Protein AF-A0A212A711-F1 (afdb_monomer_lite)

Structure (mmCIF, N/CA/C/O backbone):
data_AF-A0A212A711-F1
#
_entry.id   AF-A0A212A711-F1
#
loop_
_atom_site.group_PDB
_atom_site.id
_atom_site.type_symbol
_atom_site.label_atom_id
_atom_site.label_alt_id
_atom_site.label_comp_id
_atom_site.label_asym_id
_atom_site.label_entity_id
_atom_site.label_seq_id
_atom_site.pdbx_PDB_ins_code
_atom_site.Cartn_x
_atom_site.Cartn_y
_atom_site.Cartn_z
_atom_site.occupancy
_atom_site.B_iso_or_equiv
_atom_site.auth_seq_id
_atom_site.auth_comp_id
_atom_site.auth_asym_id
_atom_site.auth_atom_id
_atom_site.pdbx_PDB_model_num
ATOM 1 N N . MET A 1 1 ? 16.418 14.579 -13.983 1.00 41.66 1 MET A N 1
ATOM 2 C CA . MET A 1 1 ? 16.754 13.523 -13.003 1.00 41.66 1 MET A CA 1
ATOM 3 C C . MET A 1 1 ? 15.594 13.453 -12.023 1.00 41.66 1 MET A C 1
ATOM 5 O O . MET A 1 1 ? 15.247 14.488 -11.473 1.00 41.66 1 MET A O 1
ATOM 9 N N . LEU A 1 2 ? 14.915 12.309 -11.887 1.00 46.59 2 LEU A N 1
ATOM 10 C CA . LEU A 1 2 ? 13.850 12.181 -10.888 1.00 46.59 2 LEU A CA 1
ATOM 11 C C . LEU A 1 2 ? 14.544 12.116 -9.520 1.00 46.59 2 LEU A C 1
ATOM 13 O O . LEU A 1 2 ? 15.228 11.133 -9.237 1.00 46.59 2 LEU A O 1
ATOM 17 N N . HIS A 1 3 ? 14.446 13.172 -8.713 1.00 49.75 3 HIS A N 1
ATOM 18 C CA . HIS A 1 3 ? 14.923 13.133 -7.332 1.00 49.75 3 HIS A CA 1
ATOM 19 C C . HIS A 1 3 ? 13.955 12.259 -6.547 1.00 49.75 3 HIS A C 1
ATOM 21 O O . HIS A 1 3 ? 12.913 12.707 -6.074 1.00 49.75 3 HIS A O 1
ATOM 27 N N . GLN A 1 4 ? 14.259 10.968 -6.501 1.00 51.91 4 GLN A N 1
ATOM 28 C CA . GLN A 1 4 ? 13.459 10.017 -5.764 1.00 51.91 4 GLN A CA 1
ATOM 29 C C . GLN A 1 4 ? 13.709 10.254 -4.277 1.00 51.91 4 GLN A C 1
ATOM 31 O O . GLN A 1 4 ? 14.745 9.871 -3.734 1.00 51.91 4 GLN A O 1
ATOM 36 N N . TYR A 1 5 ? 12.767 10.933 -3.628 1.00 52.62 5 TYR A N 1
ATOM 37 C CA . TYR A 1 5 ? 12.732 11.019 -2.178 1.00 52.62 5 TYR A CA 1
ATOM 38 C C . TYR A 1 5 ? 12.670 9.580 -1.650 1.00 52.62 5 TYR A C 1
ATOM 40 O O . TYR A 1 5 ? 11.768 8.825 -2.014 1.00 52.62 5 TYR A O 1
ATOM 48 N N . ASN A 1 6 ? 13.660 9.179 -0.852 1.00 54.84 6 ASN A N 1
ATOM 49 C CA . ASN A 1 6 ? 13.711 7.872 -0.198 1.00 54.84 6 ASN A CA 1
ATOM 50 C C . ASN A 1 6 ? 13.391 8.063 1.290 1.00 54.84 6 ASN A C 1
ATOM 52 O O . ASN A 1 6 ? 14.293 7.959 2.126 1.00 54.84 6 ASN A O 1
ATOM 56 N N . PRO A 1 7 ? 12.143 8.423 1.642 1.00 57.75 7 PRO A N 1
ATOM 57 C CA . PRO A 1 7 ? 11.779 8.525 3.038 1.00 57.75 7 PRO A CA 1
ATOM 58 C C . PRO A 1 7 ? 11.894 7.140 3.670 1.00 57.75 7 PRO A C 1
ATOM 60 O O . PRO A 1 7 ? 11.531 6.131 3.060 1.00 57.75 7 PRO A O 1
ATOM 63 N N . GLN A 1 8 ? 12.378 7.088 4.908 1.00 63.53 8 GLN A N 1
ATOM 64 C CA . GLN A 1 8 ? 12.502 5.856 5.686 1.00 63.53 8 GLN A CA 1
ATOM 65 C C . GLN A 1 8 ? 11.120 5.377 6.176 1.00 63.53 8 GLN A C 1
ATOM 67 O O . GLN A 1 8 ? 10.849 5.288 7.366 1.00 63.53 8 GLN A O 1
ATOM 72 N N . ARG A 1 9 ? 10.211 5.108 5.233 1.00 69.50 9 ARG A N 1
ATOM 73 C CA . ARG A 1 9 ? 8.814 4.686 5.437 1.00 69.50 9 ARG A CA 1
ATOM 74 C C . ARG A 1 9 ? 8.649 3.200 5.156 1.00 69.50 9 ARG A C 1
ATOM 76 O O . ARG A 1 9 ? 7.713 2.765 4.495 1.00 69.50 9 ARG A O 1
ATOM 83 N N . PHE A 1 10 ? 9.607 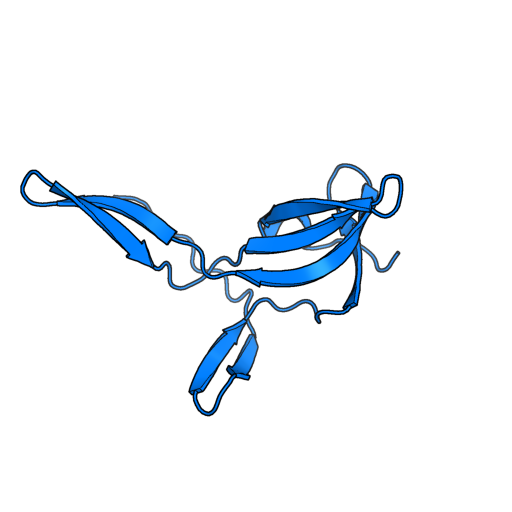2.417 5.628 1.00 74.69 10 PHE A N 1
ATOM 84 C CA . PHE A 1 10 ? 9.591 0.976 5.468 1.00 74.69 10 PHE A CA 1
ATOM 85 C C . PHE A 1 10 ? 10.131 0.295 6.715 1.00 74.69 10 PHE A C 1
ATOM 87 O O . PHE A 1 10 ? 10.999 0.829 7.402 1.00 74.69 10 PHE A O 1
ATOM 94 N N . THR A 1 11 ? 9.649 -0.913 6.967 1.00 74.25 11 THR A N 1
ATOM 95 C CA . THR A 1 11 ? 10.276 -1.854 7.890 1.00 74.25 11 THR A CA 1
ATOM 96 C C . THR A 1 11 ? 10.867 -3.020 7.103 1.00 74.25 11 THR A C 1
ATOM 98 O O . THR A 1 11 ? 10.467 -3.292 5.967 1.00 74.25 11 THR A O 1
ATOM 101 N N . MET A 1 12 ? 11.868 -3.681 7.673 1.00 81.31 12 MET A N 1
ATOM 102 C CA . MET A 1 12 ? 12.450 -4.886 7.094 1.00 81.31 12 MET A CA 1
ATOM 103 C C . MET A 1 12 ? 11.692 -6.086 7.647 1.00 81.31 12 MET A C 1
ATOM 105 O O . MET A 1 12 ? 11.614 -6.266 8.860 1.00 81.31 12 MET A O 1
ATOM 109 N N . ARG A 1 13 ? 11.134 -6.915 6.767 1.00 78.38 13 ARG A N 1
ATOM 110 C CA . ARG A 1 13 ? 10.531 -8.191 7.156 1.00 78.38 13 ARG A CA 1
ATOM 111 C C . ARG A 1 13 ? 10.961 -9.311 6.242 1.00 78.38 13 ARG A C 1
ATOM 113 O O . ARG A 1 13 ? 11.159 -9.117 5.046 1.00 78.38 13 ARG A O 1
ATOM 120 N N . GLU A 1 14 ? 11.063 -10.493 6.822 1.00 83.19 14 GLU A N 1
ATOM 121 C CA . GLU A 1 14 ? 11.255 -11.718 6.071 1.00 83.19 14 GLU A CA 1
ATOM 122 C C . GLU A 1 14 ? 9.946 -12.119 5.381 1.00 83.19 14 GLU A C 1
ATOM 124 O O . GLU A 1 14 ? 8.894 -12.220 6.014 1.00 83.19 14 GLU A O 1
ATOM 129 N N . VAL A 1 15 ? 10.007 -12.305 4.064 1.00 77.44 15 VAL A N 1
ATOM 130 C CA . VAL A 1 15 ? 8.890 -12.750 3.229 1.00 77.44 15 VAL A CA 1
ATOM 131 C C . VAL A 1 15 ? 9.408 -13.858 2.322 1.00 77.44 15 VAL A C 1
ATOM 133 O O . VAL A 1 15 ? 10.194 -13.596 1.409 1.00 77.44 15 VAL A O 1
ATOM 136 N N . GLY A 1 16 ? 8.984 -15.097 2.587 1.00 79.56 16 GLY A N 1
ATOM 137 C CA . GLY A 1 16 ? 9.420 -16.273 1.827 1.00 79.56 16 GLY A CA 1
ATOM 138 C C . GLY A 1 16 ? 10.935 -16.507 1.886 1.00 79.56 16 GLY A C 1
ATOM 139 O O . GLY A 1 16 ? 11.549 -16.712 0.844 1.00 79.56 16 GLY A O 1
ATOM 140 N N . GLY A 1 17 ? 11.544 -16.394 3.073 1.00 85.31 17 GLY A N 1
ATOM 141 C CA . GLY A 1 17 ? 12.986 -16.601 3.283 1.00 85.31 17 GLY A CA 1
ATOM 142 C C . GLY A 1 17 ? 13.886 -15.442 2.839 1.00 85.31 17 GLY A C 1
ATOM 143 O O . GLY A 1 17 ? 15.107 -15.548 2.901 1.00 85.31 17 GLY A O 1
ATOM 144 N N . ILE A 1 18 ? 13.311 -14.330 2.366 1.00 80.88 18 ILE A N 1
ATOM 145 C CA . ILE A 1 18 ? 14.061 -13.164 1.885 1.00 80.88 18 ILE A CA 1
ATOM 146 C C . ILE A 1 18 ? 13.655 -11.932 2.691 1.00 80.88 18 ILE A C 1
ATOM 148 O O . ILE A 1 18 ? 12.473 -11.589 2.759 1.00 80.88 18 ILE A O 1
ATOM 152 N N . VAL A 1 19 ? 14.634 -11.217 3.249 1.00 81.88 19 VAL A N 1
ATOM 153 C CA . VAL A 1 19 ? 14.400 -9.928 3.916 1.00 81.88 19 VAL A CA 1
ATOM 154 C C . VAL A 1 19 ? 14.054 -8.867 2.872 1.00 81.88 19 VAL A C 1
ATOM 156 O O . VAL A 1 19 ? 14.834 -8.579 1.963 1.00 81.88 19 VAL A O 1
ATOM 159 N N . ARG A 1 20 ? 12.869 -8.269 2.997 1.00 77.75 20 ARG A N 1
ATOM 160 C CA . ARG A 1 20 ? 12.348 -7.243 2.091 1.00 77.75 20 ARG A CA 1
ATOM 161 C C . ARG A 1 20 ? 11.917 -6.001 2.858 1.00 77.75 20 ARG A C 1
ATOM 163 O O . ARG A 1 20 ? 11.431 -6.077 3.984 1.00 77.75 20 ARG A O 1
ATOM 170 N N . LYS A 1 21 ? 12.043 -4.849 2.197 1.00 77.12 21 LYS A N 1
ATOM 171 C CA . LYS A 1 21 ? 11.419 -3.599 2.639 1.00 77.12 21 LYS A CA 1
ATOM 172 C C . LYS A 1 21 ? 9.915 -3.707 2.411 1.00 77.12 21 LYS A C 1
ATOM 174 O O . LYS A 1 21 ? 9.498 -3.833 1.260 1.00 77.12 21 LYS A O 1
ATOM 179 N N . ILE A 1 22 ? 9.119 -3.605 3.465 1.00 77.00 22 ILE A N 1
ATOM 180 C CA . ILE A 1 22 ? 7.654 -3.513 3.410 1.00 77.00 22 ILE A CA 1
ATOM 181 C C . ILE A 1 22 ? 7.204 -2.184 4.018 1.00 77.00 22 ILE A C 1
ATOM 183 O O . ILE A 1 22 ? 7.963 -1.578 4.774 1.00 77.00 22 ILE A O 1
ATOM 187 N N . GLY A 1 23 ? 5.996 -1.719 3.698 1.00 76.50 23 GLY A N 1
ATOM 188 C CA . GLY A 1 23 ? 5.475 -0.499 4.312 1.00 76.50 23 GLY A CA 1
ATOM 189 C C . GLY A 1 23 ? 5.319 -0.647 5.830 1.00 76.50 23 GLY A C 1
ATOM 190 O O . GLY A 1 23 ? 5.287 -1.753 6.370 1.00 76.50 23 GLY A O 1
ATOM 191 N N . THR A 1 24 ? 5.281 0.480 6.536 1.00 80.00 24 THR A N 1
ATOM 192 C CA . THR A 1 24 ? 5.323 0.524 8.009 1.00 80.00 24 THR A CA 1
ATOM 193 C C . THR A 1 24 ? 4.021 0.104 8.680 1.00 80.00 24 THR A C 1
ATOM 195 O O . THR A 1 24 ? 4.051 -0.344 9.823 1.00 80.00 24 THR A O 1
ATOM 198 N N . ILE A 1 25 ? 2.890 0.232 7.987 1.00 82.44 25 ILE A N 1
ATOM 199 C CA . ILE A 1 25 ? 1.576 -0.105 8.542 1.00 82.44 25 ILE A CA 1
ATOM 200 C C . ILE A 1 25 ? 1.331 -1.611 8.386 1.00 82.44 25 ILE A C 1
ATOM 202 O O . ILE A 1 25 ? 1.467 -2.136 7.273 1.00 82.44 25 ILE A O 1
ATOM 206 N N . PRO A 1 26 ? 0.972 -2.326 9.466 1.00 84.19 26 PRO A N 1
ATOM 207 C CA . PRO A 1 26 ? 0.661 -3.745 9.393 1.00 84.19 26 PRO A CA 1
ATOM 208 C C . PRO A 1 26 ? -0.485 -4.059 8.424 1.00 84.19 26 PRO A C 1
ATOM 210 O O . PRO A 1 26 ? -1.469 -3.327 8.307 1.00 84.19 26 PRO A O 1
ATOM 213 N N . VAL A 1 27 ? -0.382 -5.203 7.749 1.00 87.25 27 VAL A N 1
ATOM 214 C CA . VAL A 1 27 ? -1.518 -5.776 7.018 1.00 87.25 27 VAL A CA 1
ATOM 215 C C . VAL A 1 27 ? -2.624 -6.113 8.021 1.00 87.25 27 VAL A C 1
ATOM 217 O O . VAL A 1 27 ? -2.358 -6.677 9.079 1.00 87.25 27 VAL A O 1
ATOM 220 N N . GLY A 1 28 ? -3.865 -5.768 7.687 1.00 88.56 28 GLY A N 1
ATOM 221 C CA . GLY A 1 28 ? -5.035 -5.908 8.549 1.00 88.56 28 GLY A CA 1
ATOM 222 C C . GLY A 1 28 ? -5.411 -4.640 9.314 1.00 88.56 28 GLY A C 1
ATOM 223 O O . GLY A 1 28 ? -6.554 -4.546 9.758 1.00 88.56 28 GLY A O 1
ATOM 224 N N . SER A 1 29 ? -4.515 -3.654 9.421 1.00 89.38 29 SER A N 1
ATOM 225 C CA . SER A 1 29 ? -4.813 -2.380 10.081 1.00 89.38 29 SER A CA 1
ATOM 226 C C . SER A 1 29 ? -5.943 -1.630 9.375 1.00 89.38 29 SER A C 1
ATOM 228 O O . SER A 1 29 ? -5.983 -1.567 8.142 1.00 89.38 29 SER A O 1
ATOM 230 N N . ILE A 1 30 ? -6.842 -1.041 10.168 1.00 91.38 30 ILE A N 1
ATOM 231 C CA . ILE A 1 30 ? -7.900 -0.143 9.699 1.00 91.38 30 ILE A CA 1
ATOM 232 C C . ILE A 1 30 ? -7.479 1.290 10.010 1.00 91.38 30 ILE A C 1
ATOM 234 O O . ILE A 1 30 ? -7.229 1.632 11.162 1.00 91.38 30 ILE A O 1
ATOM 238 N N . ILE A 1 31 ? -7.417 2.126 8.981 1.00 89.38 31 ILE A N 1
ATOM 239 C CA . ILE A 1 31 ? -6.899 3.493 9.070 1.00 89.38 31 ILE A CA 1
ATOM 240 C C . ILE A 1 31 ? -7.767 4.467 8.277 1.00 89.38 31 ILE A C 1
ATOM 242 O O . ILE A 1 31 ? -8.518 4.073 7.378 1.00 89.38 31 ILE A O 1
ATOM 246 N N . ARG A 1 32 ? -7.668 5.755 8.609 1.00 89.12 32 ARG A N 1
ATOM 247 C CA . ARG A 1 32 ? -8.371 6.839 7.910 1.00 89.12 32 ARG A CA 1
ATOM 248 C C . ARG A 1 32 ? -7.471 7.477 6.857 1.00 89.12 32 ARG A C 1
ATOM 250 O O . ARG A 1 32 ? -6.551 8.209 7.186 1.00 89.12 32 ARG A O 1
ATOM 257 N N . MET A 1 33 ? -7.765 7.245 5.583 1.00 85.94 33 MET A N 1
ATOM 258 C CA . MET A 1 33 ? -6.989 7.785 4.465 1.00 85.94 33 MET A CA 1
ATOM 259 C C . MET A 1 33 ? -6.984 9.325 4.455 1.00 85.94 33 MET A C 1
ATOM 261 O O . MET A 1 33 ? -8.043 9.945 4.314 1.00 85.94 33 MET A O 1
ATOM 265 N N . HIS A 1 34 ? -5.805 9.948 4.508 1.00 80.50 34 HIS A N 1
ATOM 266 C CA . H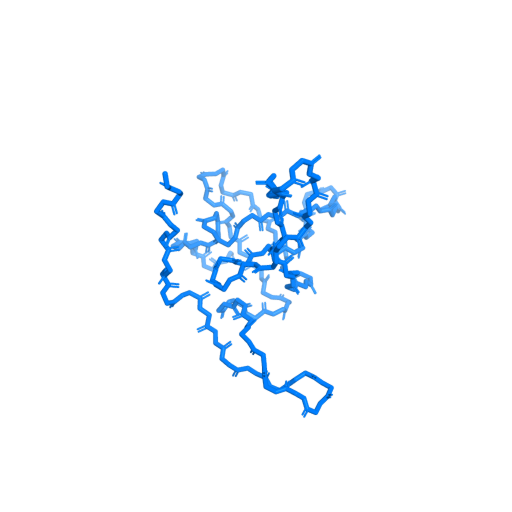IS A 1 34 ? -5.640 11.402 4.424 1.00 80.50 34 HIS A CA 1
ATOM 267 C C . HIS A 1 34 ? -5.693 11.902 2.960 1.00 80.50 34 HIS A C 1
ATOM 269 O O . HIS A 1 34 ? -5.090 11.281 2.075 1.00 80.50 34 HIS A O 1
ATOM 275 N N . PRO A 1 35 ? -6.368 13.033 2.658 1.00 78.94 35 PRO A N 1
ATOM 276 C CA . PRO A 1 35 ? -7.133 13.911 3.560 1.00 78.94 35 PRO A CA 1
ATOM 277 C C . PRO A 1 35 ? -8.619 13.535 3.698 1.00 78.94 35 PRO A C 1
ATOM 279 O O . PRO A 1 35 ? -9.340 14.148 4.473 1.00 78.94 35 PRO A O 1
ATOM 282 N N . SER A 1 36 ? -9.104 12.546 2.941 1.00 83.12 36 SER A N 1
ATOM 283 C CA . SER A 1 36 ? -10.544 12.247 2.835 1.00 83.12 36 SER A CA 1
ATOM 284 C C . SER A 1 36 ? -11.212 11.740 4.123 1.00 83.12 36 SER A C 1
ATOM 286 O O . SER A 1 36 ? -12.435 11.740 4.216 1.00 83.12 36 SER A O 1
ATOM 288 N N . GLY A 1 37 ? -10.437 11.203 5.072 1.00 84.00 37 GLY A N 1
ATOM 289 C CA . GLY A 1 37 ? -10.947 10.508 6.256 1.00 84.00 37 GLY A CA 1
ATOM 290 C C . GLY A 1 37 ? -11.571 9.133 5.975 1.00 84.00 37 GLY A C 1
ATOM 291 O O . GLY A 1 37 ? -12.084 8.498 6.898 1.00 84.00 37 GLY A O 1
ATOM 292 N N . THR A 1 38 ? -11.533 8.651 4.727 1.00 89.56 38 THR A N 1
ATOM 293 C CA . THR A 1 38 ? -12.129 7.370 4.319 1.00 89.56 38 THR A CA 1
ATOM 294 C C . THR A 1 38 ? -11.488 6.207 5.073 1.00 89.56 38 THR A C 1
ATOM 296 O O . THR A 1 38 ? -10.270 6.037 5.023 1.00 89.56 38 THR A O 1
ATOM 299 N N . LYS A 1 39 ? -12.302 5.368 5.727 1.00 92.56 39 LYS A N 1
ATOM 300 C CA . LYS A 1 39 ? -11.812 4.161 6.404 1.00 92.56 39 LYS A CA 1
ATOM 301 C C . LYS A 1 39 ? -11.445 3.078 5.394 1.00 92.56 39 LYS A C 1
ATOM 303 O O . LYS A 1 39 ? -12.281 2.651 4.589 1.00 92.56 39 LYS A O 1
ATOM 308 N N . VAL A 1 40 ? -10.207 2.613 5.477 1.00 93.50 40 VAL A N 1
ATOM 309 C CA . VAL A 1 40 ? -9.675 1.541 4.640 1.00 93.50 40 VAL A CA 1
ATOM 310 C C . VAL A 1 40 ? -8.959 0.506 5.501 1.00 93.50 40 VAL A C 1
ATOM 312 O O . VAL A 1 40 ? -8.366 0.847 6.522 1.00 93.50 40 VAL A O 1
ATOM 315 N N . ARG A 1 41 ? -9.005 -0.758 5.082 1.00 93.50 41 ARG A N 1
ATOM 316 C CA . ARG A 1 41 ? -8.191 -1.844 5.632 1.00 93.50 41 ARG A CA 1
ATOM 317 C C . ARG A 1 41 ? -7.001 -2.096 4.716 1.00 93.50 41 ARG A C 1
ATOM 319 O O . ARG A 1 41 ? -7.186 -2.218 3.507 1.00 93.50 41 ARG A O 1
ATOM 326 N N . VAL A 1 42 ? -5.801 -2.212 5.276 1.00 91.31 42 VAL A N 1
ATOM 327 C CA . VAL A 1 42 ? -4.606 -2.613 4.518 1.00 91.31 42 VAL A CA 1
ATOM 328 C C . VAL A 1 42 ? -4.655 -4.118 4.255 1.00 91.31 42 VAL A C 1
ATOM 330 O O . VAL A 1 42 ? -4.739 -4.905 5.193 1.00 91.31 42 VAL A O 1
ATOM 333 N N . GLU A 1 43 ? -4.595 -4.524 2.990 1.00 93.12 43 GLU A N 1
ATOM 334 C CA . GLU A 1 43 ? -4.665 -5.932 2.565 1.00 93.12 43 GLU A CA 1
ATOM 335 C C . GLU A 1 43 ? -3.289 -6.489 2.199 1.00 93.12 43 GLU A C 1
ATOM 337 O O . GLU A 1 43 ? -2.966 -7.630 2.519 1.00 93.12 43 GLU A O 1
ATOM 342 N N . ALA A 1 44 ? -2.456 -5.690 1.533 1.00 89.44 44 ALA A N 1
ATOM 343 C CA . ALA A 1 44 ? -1.121 -6.109 1.125 1.00 89.44 44 ALA A CA 1
ATOM 344 C C . ALA A 1 44 ? -0.214 -4.912 0.834 1.00 89.44 44 ALA A C 1
ATOM 346 O O . ALA A 1 44 ? -0.682 -3.800 0.599 1.00 89.44 44 ALA A O 1
ATOM 347 N N . TRP A 1 45 ? 1.092 -5.168 0.773 1.00 85.31 45 TRP A N 1
ATOM 348 C CA . TRP A 1 45 ? 2.084 -4.217 0.280 1.00 85.31 45 TRP A CA 1
ATOM 349 C C . TRP A 1 45 ? 2.646 -4.694 -1.056 1.00 85.31 45 TRP A C 1
ATOM 351 O O . TRP A 1 45 ? 3.214 -5.782 -1.155 1.00 85.31 45 TRP A O 1
ATOM 361 N N . LEU A 1 46 ? 2.499 -3.861 -2.079 1.00 82.88 46 LEU A N 1
ATOM 362 C CA . LEU A 1 46 ? 2.964 -4.102 -3.435 1.00 82.88 46 LEU A CA 1
ATOM 363 C C . LEU A 1 46 ? 4.284 -3.354 -3.685 1.00 82.88 46 LEU A C 1
ATOM 365 O O . LEU A 1 46 ? 4.442 -2.205 -3.249 1.00 82.88 46 LEU A O 1
ATOM 369 N N . PRO A 1 47 ? 5.238 -3.966 -4.412 1.00 75.19 47 PRO A N 1
ATOM 370 C CA . PRO A 1 47 ? 6.388 -3.245 -4.936 1.00 75.19 47 PRO A CA 1
ATOM 371 C C . PRO A 1 47 ? 5.928 -2.127 -5.873 1.00 75.19 47 PRO A C 1
ATOM 373 O O . PRO A 1 47 ? 5.017 -2.323 -6.677 1.00 75.19 47 PRO A O 1
ATOM 376 N N . ARG A 1 48 ? 6.579 -0.965 -5.801 1.00 74.75 48 ARG A N 1
ATOM 377 C CA . ARG A 1 48 ? 6.346 0.112 -6.760 1.00 74.75 48 ARG A CA 1
ATOM 378 C C . ARG A 1 48 ? 7.308 -0.031 -7.930 1.00 74.75 48 ARG A C 1
ATOM 380 O O . ARG A 1 48 ? 8.526 -0.034 -7.749 1.00 74.75 48 ARG A O 1
ATOM 387 N N . ASP A 1 49 ? 6.738 -0.102 -9.121 1.00 79.75 49 ASP A N 1
ATOM 388 C CA . ASP A 1 49 ? 7.463 -0.214 -10.376 1.00 79.75 49 ASP A CA 1
ATOM 389 C C . ASP A 1 49 ? 7.141 1.024 -11.245 1.00 79.75 49 ASP A C 1
ATOM 391 O O . ASP A 1 49 ? 6.016 1.525 -11.225 1.00 79.75 49 ASP A O 1
ATOM 395 N N . TYR A 1 50 ? 8.120 1.560 -11.982 1.00 73.25 50 TYR A N 1
ATOM 396 C CA . TYR A 1 50 ? 7.912 2.671 -12.925 1.00 73.25 50 TYR A CA 1
ATOM 397 C C . TYR A 1 50 ? 8.550 2.388 -14.279 1.00 73.25 50 TYR A C 1
ATOM 399 O O . TYR A 1 50 ? 9.576 1.710 -14.378 1.00 73.25 50 TYR A O 1
ATOM 407 N N . ALA A 1 51 ? 7.946 2.930 -15.334 1.00 80.50 51 ALA A N 1
ATOM 408 C CA . ALA A 1 51 ? 8.522 2.870 -16.665 1.00 80.50 51 ALA A CA 1
ATOM 409 C C . ALA A 1 51 ? 9.695 3.856 -16.771 1.00 80.50 51 ALA A C 1
ATOM 411 O O . ALA A 1 51 ? 9.583 5.042 -16.465 1.00 80.50 51 ALA A O 1
ATOM 412 N N . THR A 1 52 ? 10.829 3.355 -17.239 1.00 84.12 52 THR A N 1
ATOM 413 C CA . THR A 1 52 ? 12.018 4.128 -17.594 1.00 84.12 52 THR A CA 1
ATOM 414 C C . THR A 1 52 ? 12.269 3.979 -19.079 1.00 84.12 52 THR A C 1
ATOM 416 O O . THR A 1 52 ? 12.138 2.882 -19.609 1.00 84.12 52 THR A O 1
ATOM 419 N N . TYR A 1 53 ? 12.672 5.047 -19.757 1.00 84.00 53 TYR A N 1
ATOM 420 C CA . TYR A 1 53 ? 13.174 4.940 -21.121 1.00 84.00 53 TYR A CA 1
ATOM 421 C C . TYR A 1 53 ? 14.701 4.908 -21.082 1.00 84.00 53 TYR A C 1
ATOM 423 O O . TYR A 1 53 ? 15.336 5.849 -20.600 1.00 84.00 53 TYR A O 1
ATOM 431 N N . ARG A 1 54 ? 15.311 3.810 -21.536 1.00 83.44 54 ARG A N 1
ATOM 432 C CA . ARG A 1 54 ? 16.772 3.677 -21.627 1.00 83.44 54 ARG A CA 1
ATOM 433 C C . ARG A 1 54 ? 17.156 3.017 -22.939 1.00 83.44 54 ARG A C 1
ATOM 435 O O . ARG A 1 54 ? 16.636 1.958 -23.273 1.00 83.44 54 ARG A O 1
ATOM 442 N N . ARG A 1 55 ? 18.126 3.617 -23.639 1.00 85.56 55 ARG A N 1
ATOM 443 C CA . ARG A 1 55 ? 18.688 3.095 -24.899 1.00 85.56 55 ARG A CA 1
ATOM 444 C C . ARG A 1 55 ? 17.610 2.731 -25.935 1.00 85.56 55 ARG A C 1
ATOM 446 O O . ARG A 1 55 ? 17.663 1.658 -26.519 1.00 85.56 55 ARG A O 1
ATOM 453 N N . GLY A 1 56 ? 16.614 3.595 -26.123 1.00 91.38 56 GLY A N 1
ATOM 454 C CA . GLY A 1 56 ? 15.576 3.373 -27.133 1.00 91.38 56 GLY A CA 1
ATOM 455 C C . GLY A 1 56 ? 14.409 2.474 -26.704 1.00 91.38 56 GLY A C 1
ATOM 456 O O . GLY A 1 56 ? 13.509 2.246 -27.502 1.00 91.38 56 GLY A O 1
ATOM 457 N N . VAL A 1 57 ? 14.408 1.944 -25.473 1.00 90.75 57 VAL A N 1
ATOM 458 C CA . VAL A 1 57 ? 13.417 0.951 -25.026 1.00 90.75 57 VAL A CA 1
ATOM 459 C C . VAL A 1 57 ? 12.820 1.338 -23.673 1.00 90.75 57 VAL A C 1
ATOM 461 O O . VAL A 1 57 ? 13.537 1.755 -22.756 1.00 90.75 57 VAL A O 1
ATOM 464 N N . PHE A 1 58 ? 11.503 1.165 -23.531 1.00 88.56 58 PHE A N 1
ATOM 465 C CA . PHE A 1 58 ? 10.822 1.257 -22.241 1.00 88.56 58 PHE A CA 1
ATOM 466 C C . PHE A 1 58 ? 11.123 0.024 -21.383 1.00 88.56 58 PHE A C 1
ATOM 468 O O . PHE A 1 58 ? 10.981 -1.114 -21.821 1.00 88.56 58 PHE A O 1
ATOM 475 N N . ARG A 1 59 ? 11.538 0.251 -20.139 1.00 86.38 59 ARG A N 1
ATOM 476 C CA . ARG A 1 59 ? 11.847 -0.780 -19.149 1.00 86.38 59 ARG A CA 1
ATOM 477 C C . ARG A 1 59 ? 11.185 -0.463 -17.825 1.00 86.38 59 ARG A C 1
ATOM 479 O O . ARG A 1 59 ? 11.304 0.655 -17.330 1.00 86.38 59 ARG A O 1
ATOM 486 N N . THR A 1 60 ? 10.585 -1.469 -17.213 1.00 84.88 60 THR A N 1
ATOM 487 C CA . THR A 1 60 ? 10.079 -1.385 -15.845 1.00 84.88 60 THR A CA 1
ATOM 488 C C . THR A 1 60 ? 11.241 -1.450 -14.856 1.00 84.88 60 THR A C 1
ATOM 490 O O . THR A 1 60 ? 12.053 -2.372 -14.906 1.00 84.88 60 THR A O 1
ATOM 493 N N . THR A 1 61 ? 11.335 -0.467 -13.965 1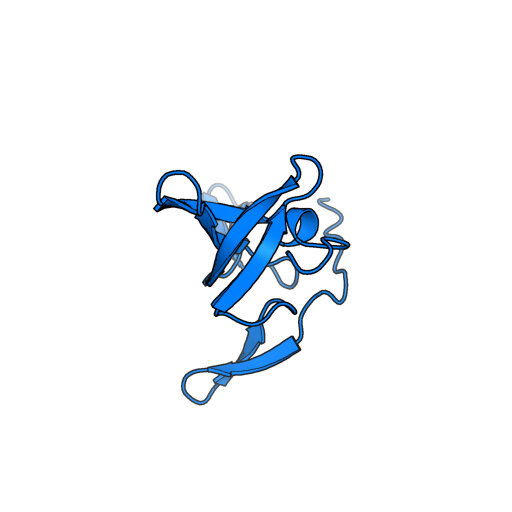.00 80.31 61 THR A N 1
ATOM 494 C CA . THR A 1 61 ? 12.335 -0.420 -12.893 1.00 80.31 61 THR A CA 1
ATOM 495 C C . THR A 1 61 ? 11.635 -0.449 -11.544 1.00 80.31 61 THR A C 1
ATOM 497 O O . THR A 1 61 ? 10.689 0.306 -11.317 1.00 80.31 61 THR A O 1
ATOM 500 N N . ARG A 1 62 ? 12.122 -1.304 -10.641 1.00 75.19 62 ARG A N 1
ATOM 501 C CA . ARG A 1 62 ? 11.633 -1.382 -9.265 1.00 75.19 62 ARG A CA 1
ATOM 502 C C . ARG A 1 62 ? 12.245 -0.285 -8.409 1.00 75.19 62 ARG A C 1
ATOM 504 O O . ARG A 1 62 ? 13.458 -0.082 -8.424 1.00 75.19 62 ARG A O 1
ATOM 511 N N . ILE A 1 63 ? 11.403 0.398 -7.648 1.00 70.62 63 ILE A N 1
ATOM 512 C CA . ILE A 1 63 ? 11.793 1.520 -6.802 1.00 70.62 63 ILE A CA 1
ATOM 513 C C . ILE A 1 63 ? 12.244 1.018 -5.426 1.00 70.62 63 ILE A C 1
ATOM 515 O O . ILE A 1 63 ? 11.604 0.168 -4.807 1.00 70.62 63 ILE A O 1
ATOM 519 N N . VAL A 1 64 ? 13.351 1.575 -4.928 1.00 57.81 64 VAL A N 1
ATOM 520 C CA . VAL A 1 64 ? 13.783 1.414 -3.534 1.00 57.81 64 VAL A CA 1
ATOM 521 C C . VAL A 1 64 ? 13.180 2.550 -2.700 1.00 57.81 64 VAL A C 1
ATOM 523 O O . VAL A 1 64 ? 13.697 3.661 -2.728 1.00 57.81 64 VAL A O 1
ATOM 526 N N . GLY A 1 65 ? 12.099 2.268 -1.967 1.00 54.00 65 GLY A N 1
ATOM 527 C CA . GLY A 1 65 ? 11.404 3.238 -1.103 1.00 54.00 65 GLY A CA 1
ATOM 528 C C . GLY A 1 65 ? 10.118 3.796 -1.727 1.00 54.00 65 GLY A C 1
ATOM 529 O O . GLY A 1 65 ? 10.069 4.066 -2.924 1.00 54.00 65 GLY A O 1
ATOM 530 N N . GLY A 1 66 ? 9.072 3.947 -0.912 1.00 63.00 66 GLY A N 1
ATOM 531 C CA . GLY A 1 66 ? 7.713 4.250 -1.366 1.00 63.00 66 GLY A CA 1
ATOM 532 C C . GLY A 1 66 ? 6.960 2.976 -1.746 1.00 63.00 66 GLY A C 1
ATOM 533 O O . GLY A 1 66 ? 7.265 2.338 -2.756 1.00 63.00 66 GLY A O 1
ATOM 534 N N . HIS A 1 67 ? 5.975 2.600 -0.934 1.00 73.69 67 HIS A N 1
ATOM 535 C CA . HIS A 1 67 ? 5.213 1.363 -1.111 1.00 73.69 67 HIS A CA 1
ATOM 536 C C . HIS A 1 67 ? 3.783 1.655 -1.568 1.00 73.69 67 HIS A C 1
ATOM 538 O O . HIS A 1 67 ? 3.176 2.646 -1.164 1.00 73.69 67 HIS A O 1
ATOM 544 N N . LEU A 1 68 ? 3.233 0.780 -2.412 1.00 84.50 68 LEU A N 1
ATOM 545 C CA . LEU A 1 68 ? 1.809 0.801 -2.739 1.00 84.50 68 LEU A CA 1
ATOM 546 C C . LEU A 1 68 ? 1.095 -0.162 -1.796 1.00 84.50 68 LEU A C 1
ATOM 548 O O . LEU A 1 68 ? 1.367 -1.359 -1.811 1.00 84.50 68 LEU A O 1
ATOM 552 N N . ALA A 1 69 ? 0.197 0.349 -0.968 1.00 87.94 69 ALA A N 1
ATOM 553 C CA . ALA A 1 69 ? -0.711 -0.487 -0.206 1.00 87.94 69 ALA A CA 1
ATOM 554 C C . ALA A 1 69 ? -1.865 -0.907 -1.116 1.00 87.94 69 ALA A C 1
ATOM 556 O O . ALA A 1 69 ? -2.503 -0.067 -1.746 1.00 87.94 69 ALA A O 1
ATOM 557 N N . LEU A 1 70 ? -2.163 -2.198 -1.174 1.00 92.25 70 LEU A N 1
ATOM 558 C CA . LEU A 1 70 ? -3.475 -2.645 -1.610 1.00 92.25 70 LEU A CA 1
ATOM 559 C C . LEU A 1 70 ? -4.417 -2.458 -0.424 1.00 92.25 70 LEU A C 1
ATOM 561 O O . LEU A 1 70 ? -4.154 -2.994 0.656 1.00 92.25 70 LEU A O 1
ATOM 565 N N . VAL A 1 71 ? -5.478 -1.680 -0.602 1.00 93.38 71 VAL A N 1
ATOM 566 C CA . VAL A 1 71 ? -6.422 -1.373 0.472 1.00 93.38 71 VAL A CA 1
ATOM 567 C C . VAL A 1 71 ? -7.840 -1.745 0.075 1.00 93.38 71 VAL A C 1
ATOM 569 O O . VAL A 1 71 ? -8.201 -1.665 -1.097 1.00 93.38 71 VAL A O 1
ATOM 572 N N . ARG A 1 72 ? -8.651 -2.118 1.065 1.00 97.06 72 ARG A N 1
ATOM 573 C CA . ARG A 1 72 ? -10.094 -2.319 0.927 1.00 97.06 72 ARG A CA 1
ATOM 574 C C . ARG A 1 72 ? -10.833 -1.177 1.603 1.00 97.06 72 ARG A C 1
ATOM 576 O O . ARG A 1 72 ? -10.681 -0.967 2.807 1.00 97.06 72 ARG A O 1
ATOM 583 N N . ARG A 1 73 ? -11.658 -0.450 0.859 1.00 95.50 73 ARG A N 1
ATOM 584 C CA . ARG A 1 73 ? -12.533 0.578 1.422 1.00 95.50 73 ARG A CA 1
ATOM 585 C C . ARG A 1 73 ? -13.685 -0.073 2.169 1.00 95.50 73 ARG A C 1
ATOM 587 O O . ARG A 1 73 ? -14.369 -0.933 1.630 1.00 95.50 73 ARG A O 1
ATOM 594 N N . LEU A 1 74 ? -13.932 0.357 3.403 1.00 94.62 74 LEU A N 1
ATOM 595 C CA . LEU A 1 74 ? -14.936 -0.306 4.242 1.00 94.62 74 LEU A CA 1
ATOM 596 C C . LEU A 1 74 ? -16.384 0.042 3.875 1.00 94.62 74 LEU A C 1
ATOM 598 O O . LEU A 1 74 ? -17.285 -0.708 4.227 1.00 94.62 74 LEU A O 1
ATOM 602 N N . ARG A 1 75 ? -16.624 1.162 3.177 1.00 94.00 75 ARG A N 1
ATOM 603 C CA . ARG A 1 75 ? -17.990 1.596 2.829 1.00 94.00 75 ARG A CA 1
ATOM 604 C C . ARG A 1 75 ? -18.642 0.738 1.738 1.00 94.00 75 ARG A C 1
ATOM 606 O O . ARG A 1 75 ? -19.850 0.564 1.752 1.00 94.00 75 ARG A O 1
ATOM 613 N N . ASP A 1 76 ? -17.847 0.269 0.777 1.00 96.19 76 ASP A N 1
ATOM 614 C CA . ASP A 1 76 ? -18.305 -0.357 -0.474 1.00 96.19 76 ASP A CA 1
ATOM 615 C C . ASP A 1 76 ? -17.501 -1.620 -0.835 1.00 96.19 76 ASP A C 1
ATOM 617 O O . ASP A 1 76 ? -17.759 -2.243 -1.859 1.00 96.19 76 ASP A O 1
ATOM 621 N N . ASN A 1 77 ? -16.549 -2.029 0.013 1.00 95.69 77 ASN A N 1
ATOM 622 C CA . ASN A 1 77 ? -15.619 -3.137 -0.221 1.00 95.69 77 ASN A CA 1
ATOM 623 C C . ASN A 1 77 ? -14.750 -2.994 -1.481 1.00 95.69 77 ASN A C 1
ATOM 625 O O . ASN A 1 77 ? -14.145 -3.977 -1.913 1.00 95.69 77 ASN A O 1
ATOM 629 N N . GLU A 1 78 ? -14.623 -1.790 -2.048 1.00 96.81 78 GLU A N 1
ATOM 630 C CA . GLU A 1 78 ? -13.762 -1.566 -3.207 1.00 96.81 78 GLU A CA 1
ATOM 631 C C . GLU A 1 78 ? -12.290 -1.801 -2.833 1.00 96.81 78 GLU A C 1
ATOM 633 O O . GLU A 1 78 ? -11.796 -1.259 -1.838 1.00 96.81 78 GLU A O 1
ATOM 638 N N . VAL A 1 79 ? -11.580 -2.593 -3.642 1.00 95.88 79 VAL A N 1
ATOM 639 C CA . VAL A 1 79 ? -10.151 -2.881 -3.468 1.00 95.88 79 VAL A CA 1
ATOM 640 C C . VAL A 1 79 ? -9.347 -2.130 -4.519 1.00 95.88 79 VAL A C 1
ATOM 642 O O . VAL A 1 79 ? -9.577 -2.299 -5.713 1.00 95.88 79 VAL A O 1
ATOM 645 N N . PHE A 1 80 ? -8.383 -1.320 -4.087 1.00 93.56 80 PHE A N 1
ATOM 646 C CA . PHE A 1 80 ? -7.577 -0.503 -4.994 1.00 93.56 80 PHE A CA 1
ATOM 647 C C . PHE A 1 80 ? -6.168 -0.235 -4.436 1.00 93.56 80 PHE A C 1
ATOM 649 O O . PHE A 1 80 ? -5.949 -0.326 -3.222 1.00 93.56 80 PHE A O 1
ATOM 656 N N . PRO A 1 81 ? -5.181 0.064 -5.302 1.00 91.12 81 PRO A N 1
ATOM 657 C CA . PRO A 1 81 ? -3.844 0.447 -4.868 1.00 91.12 81 PRO A CA 1
ATOM 658 C C . PRO A 1 81 ? -3.816 1.902 -4.382 1.00 91.12 81 PRO A C 1
ATOM 660 O O . PRO A 1 81 ? -4.386 2.796 -5.004 1.00 91.12 81 PRO A O 1
ATOM 663 N N . LEU A 1 82 ? -3.090 2.152 -3.299 1.00 87.88 82 LEU A N 1
ATOM 664 C CA . LEU A 1 82 ? -2.972 3.453 -2.655 1.00 87.88 82 LEU A CA 1
ATOM 665 C C . LEU A 1 82 ? -1.520 3.701 -2.243 1.00 87.88 82 LEU A C 1
ATOM 667 O O . LEU A 1 82 ? -0.863 2.820 -1.693 1.00 87.88 82 LEU A O 1
ATOM 671 N N . SER A 1 83 ? -0.996 4.898 -2.511 1.00 84.31 83 SER A N 1
ATOM 672 C CA . SER A 1 83 ? 0.353 5.244 -2.049 1.00 84.31 83 SER A CA 1
ATOM 673 C C . SER A 1 83 ? 0.384 5.309 -0.528 1.00 84.31 83 SER A C 1
ATOM 675 O O . SER A 1 83 ? -0.488 5.924 0.087 1.00 84.31 83 SER A O 1
ATOM 677 N N . ASP A 1 84 ? 1.438 4.746 0.056 1.00 80.06 84 ASP A N 1
ATOM 678 C CA . ASP A 1 84 ? 1.786 4.869 1.472 1.00 80.06 84 ASP A CA 1
ATOM 679 C C . ASP A 1 84 ? 1.623 6.290 2.032 1.00 80.06 84 ASP A C 1
ATOM 681 O O . ASP A 1 84 ? 1.164 6.445 3.156 1.00 80.06 84 ASP A O 1
ATOM 685 N N . CYS A 1 85 ? 1.924 7.331 1.251 1.00 78.00 85 CYS A N 1
ATOM 686 C CA . CYS A 1 85 ? 1.809 8.723 1.677 1.00 78.00 85 CYS A CA 1
ATOM 687 C C . CYS A 1 85 ? 0.399 9.160 2.089 1.00 78.00 85 CYS A C 1
ATOM 689 O O . CYS A 1 85 ? 0.272 10.095 2.869 1.00 78.00 85 CYS A O 1
ATOM 691 N N . HIS A 1 86 ? -0.647 8.494 1.599 1.00 79.25 86 HIS A N 1
ATOM 692 C CA . HIS A 1 86 ? -2.033 8.761 1.998 1.00 79.25 86 HIS A CA 1
ATOM 693 C C . HIS A 1 86 ? -2.439 8.038 3.285 1.00 79.25 86 HIS A C 1
ATOM 695 O O . HIS A 1 86 ? -3.542 8.244 3.791 1.00 79.25 86 HIS A O 1
ATOM 701 N N . LEU A 1 87 ? -1.561 7.174 3.792 1.00 75.38 87 LEU A N 1
ATOM 702 C CA . LEU A 1 87 ? -1.734 6.439 5.038 1.00 75.38 87 LEU A CA 1
ATOM 703 C C . LEU A 1 87 ? -0.912 7.042 6.184 1.00 75.38 87 LEU A C 1
ATOM 705 O O . LEU A 1 87 ? -1.070 6.632 7.328 1.00 75.38 87 LEU A O 1
ATOM 709 N N . LEU A 1 88 ? -0.006 7.973 5.879 1.00 64.19 88 LEU A N 1
ATOM 710 C CA . LEU A 1 88 ? 0.826 8.644 6.873 1.00 64.19 88 LEU A CA 1
ATOM 711 C C . LEU A 1 88 ? 0.002 9.658 7.650 1.00 64.19 88 LEU A C 1
ATOM 713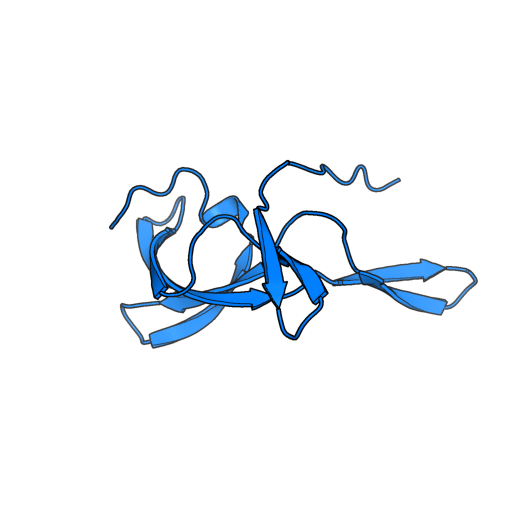 O O . LEU A 1 88 ? -0.884 10.294 7.083 1.00 64.19 88 LEU A O 1
ATOM 717 N N . ASP A 1 89 ? 0.302 9.778 8.941 1.00 61.53 89 ASP A N 1
ATOM 718 C CA . ASP A 1 89 ? -0.391 10.661 9.887 1.00 61.53 89 ASP A CA 1
ATOM 7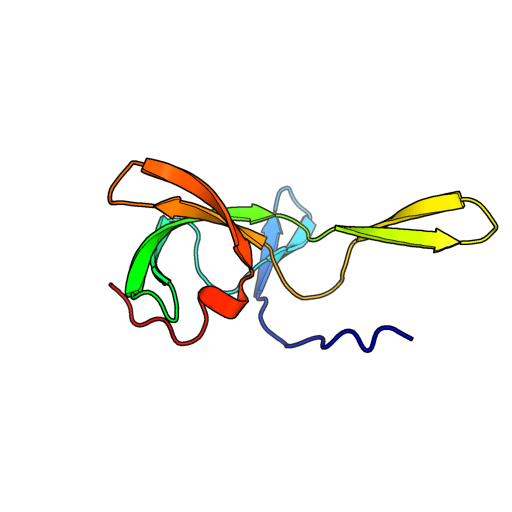19 C C . ASP A 1 89 ? -1.904 10.384 10.005 1.00 61.53 89 ASP A C 1
ATOM 721 O O . ASP A 1 89 ? -2.641 11.137 10.641 1.00 61.53 89 ASP A O 1
ATOM 725 N N . ALA A 1 90 ? -2.375 9.279 9.416 1.00 56.69 90 ALA A N 1
ATOM 726 C CA . ALA A 1 90 ? -3.734 8.795 9.550 1.00 56.69 90 ALA A CA 1
ATOM 727 C C . ALA A 1 90 ? -3.942 8.311 10.991 1.00 56.69 90 ALA A C 1
ATOM 729 O O . ALA A 1 90 ? -3.294 7.339 11.392 1.00 56.69 90 ALA A O 1
ATOM 730 N N . PRO A 1 91 ? -4.838 8.933 11.775 1.00 55.75 91 PRO A N 1
ATOM 731 C CA . PRO A 1 91 ? -5.175 8.394 13.081 1.00 55.75 91 PRO A CA 1
ATOM 732 C C . PRO A 1 91 ? -5.778 6.994 12.918 1.00 55.75 91 PRO A C 1
ATOM 734 O O . PRO A 1 91 ? -6.484 6.714 11.935 1.00 55.75 91 PRO A O 1
ATOM 737 N N . GLU A 1 92 ? -5.504 6.120 13.889 1.00 59.59 92 GLU A N 1
ATOM 738 C CA . GLU A 1 92 ? -6.220 4.849 14.011 1.00 59.59 92 GLU A CA 1
ATOM 739 C C . GLU A 1 92 ? -7.736 5.121 14.052 1.00 59.59 92 GLU A C 1
ATOM 741 O O . GLU A 1 92 ? -8.197 6.148 14.563 1.00 59.59 92 GLU A O 1
ATOM 746 N N . ALA A 1 93 ? -8.504 4.269 13.371 1.00 56.06 93 ALA A N 1
ATOM 747 C CA . ALA A 1 93 ? -9.851 4.603 12.904 1.00 56.06 93 ALA A CA 1
ATOM 748 C C . ALA A 1 93 ? -10.979 4.398 13.917 1.00 56.06 93 ALA A C 1
ATOM 750 O O . ALA A 1 93 ? -10.976 3.360 14.601 1.00 56.06 93 ALA A O 1
#

Secondary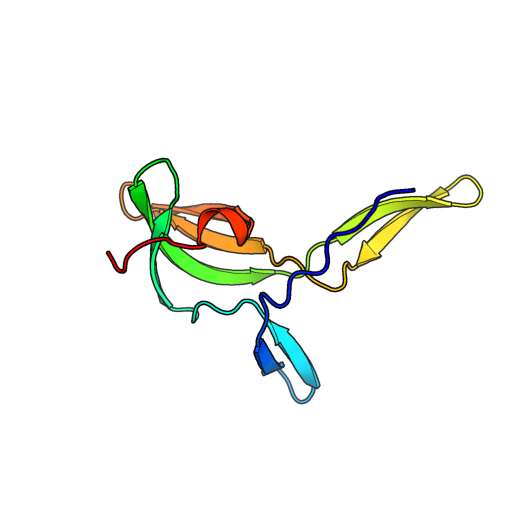 structure (DSSP, 8-state):
-------S-EEEEEETTEEEEEESSPTT-EEEETTTTEEEEEEEEEPPEEEEEETTEEEEEE-SS--EEEEEETTT--EEEEEGGGTTTPPB-

Sequence (93 aa):
MLHQYNPQRFTMREVGGIVRKIGTIPVGSIIRMHPSGTKVRVEAWLPRDYATYRRGVFRTTRIVGGHLALVRRLRDNEVFPLSDCHLLDAPEA

Foldseek 3Di:
DPPPPAPPQWDWDDDPNDTDTFGPDDQQFWWQFPPNRFTKGFHGKDFDWDWDDDPNDTDIDTDNHKIWTFIAGPPPRDTDTDTSVRRPPTPRD

Organism: NCBI:txid366618

Radius of gyration: 14.82 Å; chains: 1; bounding box: 37×30×41 Å

pLDDT: mean 79.39, std 13.11, range [41.66, 97.06]